Protein AF-A0AAD6L484-F1 (afdb_monomer)

Mean predicted aligned error: 19.05 Å

InterPro domains:
  IPR018501 DDT domain [PS50827] (57-85)

Structure (mmCIF, N/CA/C/O backbone):
data_AF-A0AAD6L484-F1
#
_entry.id   AF-A0AAD6L484-F1
#
loop_
_atom_site.group_PDB
_atom_site.id
_atom_site.type_symbol
_atom_site.label_atom_id
_atom_site.label_alt_id
_atom_site.label_comp_id
_atom_site.label_asym_id
_atom_site.label_entity_id
_atom_site.label_seq_id
_atom_site.pdbx_PDB_ins_code
_atom_site.Cartn_x
_atom_site.Cartn_y
_atom_site.Cartn_z
_atom_site.occupancy
_atom_site.B_iso_or_equiv
_atom_site.auth_seq_id
_atom_site.auth_comp_id
_atom_site.auth_asym_id
_atom_site.auth_atom_id
_atom_site.pdbx_PDB_model_num
ATOM 1 N N . MET A 1 1 ? -28.057 18.382 57.419 1.00 41.62 1 MET A N 1
ATOM 2 C CA . MET A 1 1 ? -26.591 18.233 57.338 1.00 41.62 1 MET A CA 1
ATOM 3 C C . MET A 1 1 ? -26.170 18.608 55.929 1.00 41.62 1 MET A C 1
ATOM 5 O O . MET A 1 1 ? -26.779 18.101 54.995 1.00 41.62 1 MET A O 1
ATOM 9 N N . ALA A 1 2 ? -25.229 19.549 55.801 1.00 41.19 2 ALA A N 1
ATOM 10 C CA . ALA A 1 2 ? -24.506 19.860 54.562 1.00 41.19 2 ALA A CA 1
ATOM 11 C C . ALA A 1 2 ? -23.963 18.549 53.946 1.00 41.19 2 ALA A C 1
ATOM 13 O O . ALA A 1 2 ? -23.616 17.643 54.696 1.00 41.19 2 ALA A O 1
ATOM 14 N N . GLY A 1 3 ? -24.066 18.296 52.640 1.00 38.66 3 GLY A N 1
ATOM 15 C CA . GLY A 1 3 ? -23.292 18.948 51.587 1.00 38.66 3 GLY A CA 1
ATOM 16 C C . GLY A 1 3 ? -21.933 18.252 51.481 1.00 38.66 3 GLY A C 1
ATOM 17 O O . GLY A 1 3 ? -21.131 18.441 52.378 1.00 38.66 3 GLY A O 1
ATOM 18 N N . ASP A 1 4 ? -21.699 17.433 50.453 1.00 42.62 4 ASP A N 1
ATOM 19 C CA . ASP A 1 4 ? -20.606 17.674 49.502 1.00 42.62 4 ASP A CA 1
ATOM 20 C C . ASP A 1 4 ? -20.663 16.686 48.328 1.00 42.62 4 ASP A C 1
ATOM 22 O O . ASP A 1 4 ? -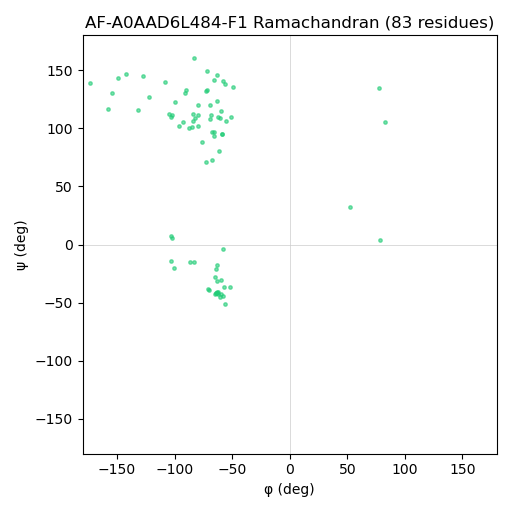20.969 15.504 48.486 1.00 42.62 4 ASP A O 1
ATOM 26 N N . SER A 1 5 ? -20.397 17.213 47.140 1.00 53.81 5 SER A N 1
ATOM 27 C CA . SER A 1 5 ? -20.359 16.490 45.874 1.00 53.81 5 SER A CA 1
ATOM 28 C C . SER A 1 5 ? -18.930 16.006 45.635 1.00 53.81 5 SER A C 1
ATOM 30 O O . SER A 1 5 ? -17.987 16.792 45.742 1.00 53.81 5 SER A O 1
ATOM 32 N N . CYS A 1 6 ? -18.742 14.727 45.309 1.00 52.22 6 CYS A N 1
ATOM 33 C CA . CYS A 1 6 ? -17.422 14.189 44.990 1.00 52.22 6 CYS A CA 1
ATOM 34 C C . CYS A 1 6 ? -16.931 14.761 43.651 1.00 52.22 6 CYS A C 1
ATOM 36 O O . CYS A 1 6 ? -17.430 14.407 42.584 1.00 52.22 6 CYS A O 1
ATOM 38 N N . LYS A 1 7 ? -15.938 15.649 43.723 1.00 49.28 7 LYS A N 1
ATOM 39 C CA . LYS A 1 7 ? -15.136 16.110 42.587 1.00 49.28 7 LYS A CA 1
ATOM 40 C C . LYS A 1 7 ? -14.182 14.986 42.170 1.00 49.28 7 LYS A C 1
A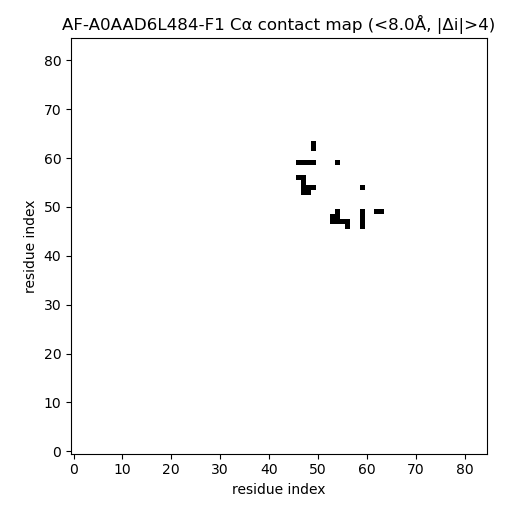TOM 42 O O . LYS A 1 7 ? -13.514 14.412 43.026 1.00 49.28 7 LYS A O 1
ATOM 47 N N . VAL A 1 8 ? -14.112 14.687 40.875 1.00 49.84 8 VAL A N 1
ATOM 48 C CA . VAL A 1 8 ? -13.020 13.903 40.280 1.00 49.84 8 VAL A CA 1
ATOM 49 C C . VAL A 1 8 ? -12.104 14.888 39.568 1.00 49.84 8 VAL A C 1
ATOM 51 O O . VAL A 1 8 ? -12.488 15.502 38.575 1.00 49.84 8 VAL A O 1
ATOM 54 N N . ASP A 1 9 ? -10.917 15.064 40.134 1.00 46.75 9 ASP A N 1
ATOM 55 C CA . ASP A 1 9 ? -9.813 15.819 39.554 1.00 46.75 9 ASP A CA 1
ATOM 56 C C . ASP A 1 9 ? -8.996 14.966 38.563 1.00 46.75 9 ASP A C 1
ATOM 58 O O . ASP A 1 9 ? -8.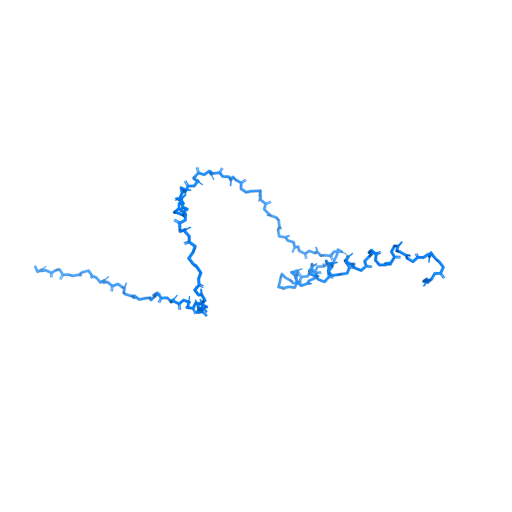939 13.742 38.698 1.00 46.75 9 ASP A O 1
ATOM 62 N N . LYS A 1 10 ? -8.242 15.681 37.703 1.00 47.88 10 LYS A N 1
ATOM 63 C CA . LYS A 1 10 ? -6.954 15.310 37.062 1.00 47.88 10 LYS A CA 1
ATOM 64 C C . LYS A 1 10 ? -7.004 14.338 35.859 1.00 47.88 10 LYS A C 1
ATOM 66 O O . LYS A 1 10 ? -7.661 13.315 35.904 1.00 47.88 10 LYS A O 1
ATOM 71 N N . ASP A 1 11 ? -6.300 14.548 34.741 1.00 45.09 11 ASP A N 1
ATOM 72 C CA . ASP A 1 11 ? -5.142 15.401 34.449 1.00 45.09 11 ASP A CA 1
ATOM 73 C C . ASP A 1 11 ? -5.124 15.897 32.991 1.00 45.09 11 ASP A C 1
ATOM 75 O O . ASP A 1 11 ? -5.417 15.168 32.045 1.00 45.09 11 ASP A O 1
ATOM 79 N N . HIS A 1 12 ? -4.678 17.142 32.840 1.00 48.44 12 HIS A N 1
ATOM 80 C CA . HIS A 1 12 ? -4.269 17.787 31.599 1.00 48.44 12 HIS A CA 1
ATOM 81 C C . HIS A 1 12 ? -2.818 17.386 31.296 1.00 48.44 12 HIS A C 1
ATOM 83 O O . HIS A 1 12 ? -1.895 17.813 31.991 1.00 48.44 12 HIS A O 1
ATOM 89 N N . ALA A 1 13 ? -2.605 16.553 30.277 1.00 52.22 13 ALA A N 1
ATOM 90 C CA . ALA A 1 13 ? -1.266 16.259 29.782 1.00 52.22 13 ALA A CA 1
ATOM 91 C C . ALA A 1 13 ? -0.844 17.339 28.773 1.00 52.22 13 ALA A C 1
ATOM 93 O O . ALA A 1 13 ? -1.265 17.333 27.618 1.00 52.22 13 ALA A O 1
ATOM 94 N N . GLU A 1 14 ? -0.014 18.281 29.228 1.00 48.34 14 GLU A N 1
ATOM 95 C CA . GLU A 1 14 ? 0.654 19.258 28.368 1.00 48.34 14 GLU A CA 1
ATOM 96 C C . GLU A 1 14 ? 1.720 18.588 27.495 1.00 48.34 14 GLU A C 1
ATOM 98 O O . GLU A 1 14 ? 2.709 18.054 27.998 1.00 48.34 14 GLU A O 1
ATOM 103 N N . PHE A 1 15 ? 1.569 18.692 26.174 1.00 52.72 15 PHE A N 1
ATOM 104 C CA . PHE A 1 15 ? 2.646 18.418 25.227 1.00 52.72 15 PHE A CA 1
ATOM 105 C C . PHE A 1 15 ? 3.338 19.734 24.848 1.00 52.72 15 PHE A C 1
ATOM 107 O O . PHE A 1 15 ? 2.826 20.530 24.063 1.00 52.72 15 PHE A O 1
ATOM 114 N N . GLN A 1 16 ? 4.504 19.981 25.444 1.00 49.16 16 GLN A N 1
ATOM 115 C CA . GLN A 1 16 ? 5.269 21.215 25.269 1.00 49.16 16 GLN A CA 1
ATOM 116 C C . GLN A 1 16 ? 6.205 21.115 24.051 1.00 49.16 16 GLN A C 1
ATOM 118 O O . GLN A 1 16 ? 7.306 20.570 24.147 1.00 49.16 16 GLN A O 1
ATOM 123 N N . ILE A 1 17 ? 5.811 21.690 22.906 1.00 53.41 17 ILE A N 1
ATOM 124 C CA . ILE A 1 17 ? 6.740 21.939 21.790 1.00 53.41 17 ILE A CA 1
ATOM 125 C C . ILE A 1 17 ? 7.465 23.263 22.037 1.00 53.41 17 ILE A C 1
ATOM 127 O O . ILE A 1 17 ? 6.917 24.352 21.872 1.00 53.41 17 ILE A O 1
ATOM 131 N N . LYS A 1 18 ? 8.742 23.169 22.410 1.00 48.56 18 LYS A N 1
ATOM 132 C CA . LYS A 1 18 ? 9.635 24.316 22.574 1.00 48.56 18 LYS A CA 1
ATOM 133 C C . LYS A 1 18 ? 10.388 24.565 21.266 1.00 48.56 18 LYS A C 1
ATOM 135 O O . LYS A 1 18 ? 11.351 23.867 20.969 1.00 48.56 18 LYS A O 1
ATOM 140 N N . SER A 1 19 ? 10.021 25.606 20.520 1.00 53.75 19 SER A N 1
ATOM 141 C CA . SER A 1 19 ? 10.904 26.184 19.497 1.00 53.75 19 SER A CA 1
ATOM 142 C C . SER A 1 19 ? 10.958 27.701 19.643 1.00 53.75 19 SER A C 1
ATOM 144 O O . SER A 1 19 ? 9.954 28.395 19.503 1.00 53.75 19 SER A O 1
ATOM 146 N N . LYS A 1 20 ? 12.149 28.204 19.966 1.00 53.03 20 LYS A N 1
ATOM 147 C CA . LYS A 1 20 ? 12.455 29.610 20.223 1.00 53.03 20 LYS A CA 1
ATOM 148 C C . LYS A 1 20 ? 13.146 30.197 18.989 1.00 53.03 20 LYS A C 1
ATOM 150 O O . LYS A 1 20 ? 14.300 29.860 18.768 1.00 53.03 20 LYS A O 1
ATOM 155 N N . THR A 1 21 ? 12.494 31.105 18.262 1.00 37.69 21 THR A N 1
ATOM 156 C CA . THR A 1 21 ? 13.144 32.140 17.429 1.00 37.69 21 THR A CA 1
ATOM 157 C C . THR A 1 21 ? 12.209 33.343 17.264 1.00 37.69 21 THR A C 1
ATOM 159 O O . THR A 1 21 ? 11.022 33.202 16.981 1.00 37.69 21 THR A O 1
ATOM 162 N N . ALA A 1 22 ? 12.748 34.538 17.512 1.00 50.75 22 ALA A N 1
ATOM 163 C CA . ALA A 1 22 ? 12.034 35.808 17.493 1.00 50.75 22 ALA A CA 1
ATOM 164 C C . ALA A 1 22 ? 11.847 36.317 16.054 1.00 50.75 22 ALA A C 1
ATOM 166 O O . ALA A 1 22 ? 12.821 36.566 15.350 1.00 50.75 22 ALA A O 1
ATOM 167 N N . SER A 1 23 ? 10.597 36.486 15.630 1.00 53.50 23 SER A N 1
ATOM 168 C CA . SER A 1 23 ? 10.210 37.284 14.465 1.00 53.50 23 SER A CA 1
ATOM 169 C C . SER A 1 23 ? 8.746 37.679 14.653 1.00 53.50 23 SER A C 1
ATOM 171 O O . SER A 1 23 ? 7.883 36.811 14.792 1.00 53.50 23 SER A O 1
ATOM 173 N N . GLU A 1 24 ? 8.484 38.983 14.761 1.00 58.38 24 GLU A N 1
ATOM 174 C CA . GLU A 1 24 ? 7.160 39.565 14.993 1.00 58.38 24 GLU A CA 1
ATOM 175 C C . GLU A 1 24 ? 6.182 39.163 13.883 1.00 58.38 24 GLU A C 1
ATOM 177 O O . GLU A 1 24 ? 6.081 39.796 12.832 1.00 58.38 24 GLU A O 1
ATOM 182 N N . ARG A 1 25 ? 5.409 38.103 14.119 1.00 60.62 25 ARG A N 1
ATOM 183 C CA . ARG A 1 25 ? 4.224 37.812 13.317 1.00 60.62 25 ARG A CA 1
ATOM 184 C C . ARG A 1 25 ? 3.091 38.645 13.895 1.00 60.62 25 ARG A C 1
ATOM 186 O O . ARG A 1 25 ? 2.656 38.386 15.015 1.00 60.62 25 ARG A O 1
ATOM 193 N N . ARG A 1 26 ? 2.605 39.645 13.146 1.00 62.22 26 ARG A N 1
ATOM 194 C CA . ARG A 1 26 ? 1.308 40.275 13.439 1.00 62.22 26 ARG A CA 1
ATOM 195 C C . ARG A 1 26 ? 0.292 39.147 13.562 1.00 62.22 26 ARG A C 1
ATOM 197 O O . ARG A 1 26 ? -0.010 38.483 12.573 1.00 62.22 26 ARG A O 1
ATOM 204 N N . ALA A 1 27 ? -0.172 38.903 14.782 1.00 62.66 27 ALA A N 1
ATOM 205 C CA . ALA A 1 27 ? -1.164 37.887 15.062 1.00 62.66 27 ALA A CA 1
ATOM 206 C C . ALA A 1 27 ? -2.471 38.318 14.390 1.00 62.66 27 ALA A C 1
ATOM 208 O O . ALA A 1 27 ? -3.251 39.090 14.947 1.00 62.66 27 ALA A O 1
ATOM 209 N N . MET A 1 28 ? -2.699 37.854 13.161 1.00 64.62 28 MET A N 1
ATOM 210 C CA . MET A 1 28 ? -4.046 37.821 12.620 1.00 64.62 28 MET A CA 1
ATOM 211 C C . MET A 1 28 ? -4.825 36.907 13.558 1.00 64.62 28 MET A C 1
ATOM 213 O O . MET A 1 28 ? -4.547 35.710 13.625 1.00 64.62 28 MET A O 1
ATOM 217 N N . LYS A 1 29 ? -5.733 37.486 14.354 1.00 65.31 29 LYS A N 1
ATOM 218 C CA . LYS A 1 29 ? -6.720 36.718 15.111 1.00 65.31 29 LYS A CA 1
ATOM 219 C C . LYS A 1 29 ? -7.514 35.922 14.084 1.00 65.31 29 LYS A C 1
ATOM 221 O O . LYS A 1 29 ? -8.436 36.452 13.469 1.00 65.31 29 LYS A O 1
ATOM 226 N N . LEU A 1 30 ? -7.108 34.676 13.873 1.00 68.44 30 LEU A N 1
ATOM 227 C CA . LEU A 1 30 ? -7.859 33.700 13.112 1.00 68.44 30 LEU A CA 1
ATOM 228 C C . LEU A 1 30 ? -9.109 33.455 13.948 1.00 68.44 30 LEU A C 1
ATOM 230 O O . LEU A 1 30 ? -9.067 32.799 14.986 1.00 68.44 30 LEU A O 1
ATOM 234 N N . GLN A 1 31 ? -10.188 34.148 13.594 1.00 66.12 31 GLN A N 1
ATOM 235 C CA . GLN A 1 31 ? -11.474 33.904 14.213 1.00 66.12 31 GLN A CA 1
ATOM 236 C C . GLN A 1 31 ? -11.884 32.512 13.750 1.00 66.12 31 GLN A C 1
ATOM 238 O O . GLN A 1 31 ? -12.374 32.361 12.633 1.00 66.12 31 GLN A O 1
ATOM 243 N N . ASN A 1 32 ? -11.627 31.505 14.589 1.00 66.06 32 ASN A N 1
ATOM 244 C CA . ASN A 1 32 ? -12.262 30.197 14.496 1.00 66.06 32 ASN A CA 1
ATOM 245 C C . ASN A 1 32 ? -13.761 30.426 14.695 1.00 66.06 32 ASN A C 1
ATOM 247 O O . ASN A 1 32 ? -14.292 30.297 15.793 1.00 66.06 32 ASN A O 1
ATOM 251 N N . LYS A 1 33 ? -14.438 30.863 13.635 1.00 68.56 33 LYS A N 1
ATOM 252 C CA . LYS A 1 33 ? -15.863 30.630 13.508 1.00 68.56 33 LYS A CA 1
ATOM 253 C C . LYS A 1 33 ? -15.970 29.130 13.310 1.00 68.56 33 LYS A C 1
ATOM 255 O O . LYS A 1 33 ? -15.473 28.627 12.306 1.00 68.56 33 LYS A O 1
ATOM 260 N N . GLU A 1 34 ? -16.521 28.429 14.292 1.00 70.62 34 GLU A N 1
ATOM 261 C CA . GLU A 1 34 ? -16.964 27.054 14.099 1.00 70.62 34 GLU A CA 1
ATOM 262 C C . GLU A 1 34 ? -17.928 27.075 12.915 1.00 70.62 34 GLU A C 1
ATOM 264 O O . GLU A 1 34 ? -19.013 27.654 12.967 1.00 70.62 34 GLU A O 1
ATOM 269 N N . ILE A 1 35 ? -17.447 26.568 11.784 1.00 70.50 35 ILE A N 1
ATOM 270 C CA . ILE A 1 35 ? -18.262 26.330 10.608 1.00 70.50 35 ILE A CA 1
ATOM 271 C C . ILE A 1 35 ? -19.045 25.067 10.958 1.00 70.50 35 ILE A C 1
ATOM 273 O O . ILE A 1 35 ? -18.571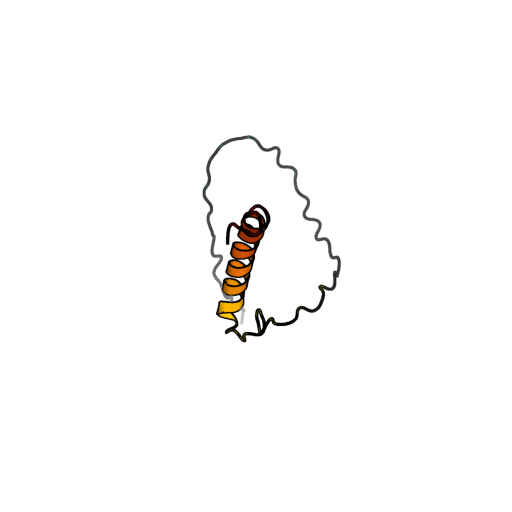 23.959 10.727 1.00 70.50 35 ILE A O 1
ATOM 277 N N . ASP A 1 36 ? -20.203 25.252 11.594 1.00 69.38 36 ASP A N 1
ATOM 278 C CA . ASP A 1 36 ? -21.198 24.201 11.814 1.00 69.38 36 ASP A CA 1
ATOM 279 C C . ASP A 1 36 ? -21.877 23.900 10.475 1.00 69.38 36 ASP A C 1
ATOM 281 O O . ASP A 1 36 ? -22.983 24.343 10.170 1.00 69.38 36 ASP A O 1
ATOM 285 N N . VAL A 1 37 ? -21.121 23.265 9.586 1.00 75.12 37 VAL A N 1
ATOM 286 C CA . VAL A 1 37 ? -21.665 22.682 8.369 1.00 75.12 37 VAL A CA 1
ATOM 287 C C . VAL A 1 37 ? -21.694 21.192 8.629 1.00 75.12 37 VAL A C 1
ATOM 289 O O . VAL A 1 37 ? -20.643 20.559 8.738 1.00 75.12 37 VAL A O 1
ATOM 292 N N . ASP A 1 38 ? -22.906 20.650 8.719 1.00 77.06 38 ASP A N 1
ATOM 293 C CA . ASP A 1 38 ? -23.171 19.213 8.730 1.00 77.06 38 ASP A CA 1
ATOM 294 C C . ASP A 1 38 ? -22.811 18.628 7.352 1.00 77.06 38 ASP A C 1
ATOM 296 O O . ASP A 1 38 ? -23.657 18.372 6.492 1.00 77.06 38 ASP A O 1
ATOM 300 N N . ILE A 1 39 ? -21.507 18.528 7.082 1.00 81.19 39 ILE A N 1
ATOM 301 C CA . ILE A 1 39 ? -20.979 17.852 5.903 1.00 81.19 39 ILE A CA 1
ATOM 302 C C . ILE A 1 39 ? -21.018 16.369 6.225 1.00 81.19 39 ILE A C 1
ATOM 304 O O . ILE A 1 39 ? -20.142 15.846 6.916 1.00 81.19 39 ILE A O 1
ATOM 308 N N . GLN A 1 40 ? -22.018 15.677 5.689 1.00 84.31 40 GLN A N 1
ATOM 309 C CA . GLN A 1 40 ? -22.017 14.224 5.719 1.00 84.31 40 GLN A CA 1
ATOM 310 C C . GLN A 1 40 ? -20.803 13.722 4.936 1.00 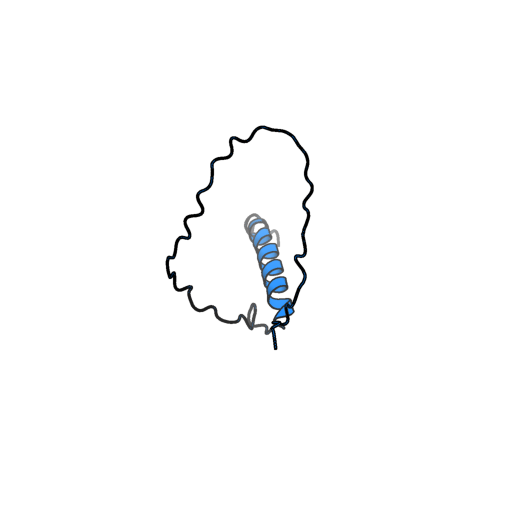84.31 40 GLN A C 1
ATOM 312 O O . GLN A 1 40 ? -20.725 13.856 3.712 1.00 84.31 40 GLN A O 1
ATOM 317 N N . LEU A 1 41 ? -19.828 13.169 5.658 1.00 83.81 41 LEU A N 1
ATOM 318 C CA . LEU A 1 41 ? -18.706 12.484 5.040 1.00 83.81 41 LEU A CA 1
ATOM 319 C C . LEU A 1 41 ? -19.229 11.231 4.326 1.00 83.81 41 LEU A C 1
ATOM 321 O O . LEU A 1 41 ? -20.116 10.550 4.852 1.00 83.81 41 LEU A O 1
ATOM 325 N N . PRO A 1 42 ? -18.690 10.895 3.143 1.00 86.94 42 PRO A N 1
ATOM 326 C CA . PRO A 1 42 ? -19.031 9.639 2.501 1.00 86.94 42 PRO A CA 1
ATOM 327 C C . PRO A 1 42 ? -18.692 8.474 3.436 1.00 86.94 42 PRO A C 1
ATOM 329 O O . PRO A 1 42 ? -17.665 8.479 4.118 1.00 86.94 42 PRO A O 1
ATOM 332 N N . GLN A 1 43 ? -19.559 7.463 3.454 1.00 88.62 43 GLN A N 1
ATOM 333 C CA . GLN A 1 43 ? -19.300 6.217 4.169 1.00 88.62 43 GLN A CA 1
ATOM 334 C C . GLN A 1 43 ? -18.026 5.571 3.609 1.00 88.62 43 GLN A C 1
ATOM 336 O O . GLN A 1 43 ? -17.972 5.180 2.442 1.00 88.62 43 GLN A O 1
ATOM 341 N N . GLY A 1 44 ? -16.990 5.477 4.441 1.00 84.81 44 GLY A N 1
ATOM 342 C CA . GLY A 1 44 ? -15.789 4.714 4.122 1.00 84.81 44 GLY A CA 1
ATOM 343 C C . GLY A 1 44 ? -16.069 3.212 4.171 1.00 84.81 44 GLY A C 1
ATOM 344 O O . GLY A 1 44 ? -16.904 2.753 4.945 1.00 84.81 44 GLY A O 1
ATOM 345 N N . THR A 1 45 ? -15.354 2.435 3.359 1.00 84.00 45 THR A N 1
ATOM 346 C CA . THR A 1 45 ? -15.365 0.965 3.431 1.00 84.00 45 THR A CA 1
ATOM 347 C C . THR A 1 45 ? -14.037 0.482 4.003 1.00 84.00 45 THR A C 1
ATOM 349 O O . THR A 1 45 ? -12.985 1.016 3.650 1.00 84.00 45 THR A O 1
ATOM 352 N N . CYS A 1 46 ? -14.066 -0.528 4.875 1.00 86.25 46 CYS A N 1
ATOM 353 C CA . CYS A 1 46 ? -12.846 -1.163 5.365 1.00 86.25 46 CYS A CA 1
ATOM 354 C C . CYS A 1 46 ? -12.096 -1.822 4.202 1.00 86.25 46 CYS A C 1
ATOM 356 O O . CYS A 1 46 ? -12.646 -2.674 3.506 1.00 86.25 46 CYS A O 1
ATOM 358 N N . LEU A 1 47 ? -10.835 -1.440 4.005 1.00 87.06 47 LEU A N 1
ATOM 359 C CA . LEU A 1 47 ? -9.978 -2.072 3.013 1.00 87.06 47 LEU A CA 1
ATOM 360 C C . LEU A 1 47 ? -9.447 -3.390 3.579 1.00 87.06 47 LEU A C 1
ATOM 362 O O . LEU A 1 47 ? -8.655 -3.383 4.518 1.00 87.06 47 LEU A O 1
ATOM 366 N N . THR A 1 48 ? -9.898 -4.509 3.019 1.00 86.44 48 THR A N 1
ATOM 367 C CA . THR A 1 48 ? -9.530 -5.856 3.485 1.00 86.44 48 THR A CA 1
ATOM 368 C C . THR A 1 48 ? -8.454 -6.515 2.624 1.00 86.44 48 THR A C 1
ATOM 370 O O . THR A 1 48 ? -7.758 -7.412 3.090 1.00 86.44 48 THR A O 1
ATOM 373 N N . ALA A 1 49 ? -8.268 -6.054 1.384 1.00 90.12 49 ALA A N 1
ATOM 374 C CA . ALA A 1 49 ? -7.302 -6.628 0.457 1.00 90.12 49 ALA A CA 1
ATOM 375 C C . ALA A 1 49 ? -6.596 -5.566 -0.394 1.00 90.12 49 ALA A C 1
ATOM 377 O O . ALA A 1 49 ? -7.192 -4.566 -0.794 1.00 90.12 49 ALA A O 1
ATOM 378 N N . VAL A 1 50 ? -5.330 -5.820 -0.723 1.00 88.88 50 VAL A N 1
ATOM 379 C CA . VAL A 1 50 ? -4.509 -5.013 -1.637 1.00 88.88 50 VAL A CA 1
ATOM 380 C C . VAL A 1 50 ? -4.041 -5.918 -2.772 1.00 88.88 50 VAL A C 1
ATOM 382 O O . VAL A 1 50 ? -3.507 -6.992 -2.524 1.00 88.88 50 VAL A O 1
ATOM 385 N N . ALA A 1 51 ? -4.270 -5.515 -4.027 1.00 87.56 51 ALA A N 1
ATOM 386 C CA . ALA A 1 51 ? -3.962 -6.327 -5.215 1.00 87.56 51 ALA A CA 1
ATOM 387 C C . ALA A 1 51 ? -4.556 -7.758 -5.177 1.00 87.56 51 ALA A C 1
ATOM 389 O O . ALA A 1 51 ? -3.969 -8.701 -5.700 1.00 87.56 51 ALA A O 1
ATOM 390 N N . GLY A 1 52 ? -5.723 -7.922 -4.541 1.00 90.31 52 GLY A N 1
ATOM 391 C CA . GLY A 1 52 ? -6.379 -9.224 -4.363 1.00 90.31 52 GLY A CA 1
ATOM 392 C C . GLY A 1 52 ? -5.793 -10.090 -3.243 1.00 90.31 52 GLY A C 1
ATOM 393 O O . GLY A 1 52 ? -6.246 -11.214 -3.057 1.00 90.31 52 GLY A O 1
ATOM 394 N N . ILE A 1 53 ? -4.817 -9.578 -2.490 1.00 90.62 5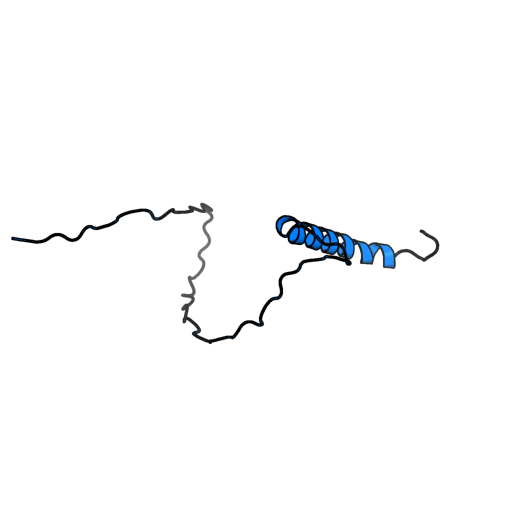3 ILE A N 1
ATOM 395 C CA . ILE A 1 53 ? -4.213 -10.255 -1.343 1.00 90.62 53 ILE A CA 1
ATOM 396 C C . ILE A 1 53 ? -4.830 -9.698 -0.066 1.00 90.62 53 ILE A C 1
ATOM 398 O O . ILE A 1 53 ? -4.774 -8.493 0.183 1.00 90.62 53 ILE A O 1
ATOM 402 N N . GLU A 1 54 ? -5.409 -10.579 0.741 1.00 95.19 54 GLU A N 1
ATOM 403 C CA . GLU A 1 54 ? -5.971 -10.231 2.042 1.00 95.19 54 GLU A CA 1
ATOM 404 C C . GLU A 1 54 ? -4.850 -9.942 3.044 1.00 95.19 54 GLU A C 1
ATOM 406 O O . GLU A 1 54 ? -3.865 -10.682 3.128 1.00 95.19 54 GLU A O 1
ATOM 411 N N . LEU A 1 55 ? -4.976 -8.834 3.776 1.00 90.56 55 LEU A N 1
ATOM 412 C CA . LEU A 1 55 ? -3.941 -8.355 4.687 1.00 90.56 55 LEU A CA 1
ATOM 413 C C . LEU A 1 55 ? -4.518 -8.112 6.083 1.00 90.56 55 LEU A C 1
ATOM 415 O O . LEU A 1 55 ? -5.643 -7.622 6.202 1.00 90.56 55 LEU A O 1
ATOM 419 N N . PRO A 1 56 ? -3.739 -8.372 7.149 1.00 92.25 56 PRO A N 1
ATOM 420 C CA . PRO A 1 56 ? -4.101 -7.918 8.483 1.00 92.25 56 PRO A CA 1
ATOM 421 C C . PRO A 1 56 ? -4.304 -6.391 8.491 1.00 92.25 56 PRO A C 1
ATOM 423 O O . PRO A 1 56 ? -3.490 -5.688 7.875 1.00 92.25 56 PRO A O 1
ATOM 426 N N . PRO A 1 57 ? -5.334 -5.855 9.174 1.00 89.31 57 PRO A N 1
ATOM 427 C CA . PRO A 1 57 ? -5.645 -4.422 9.180 1.00 89.31 57 PRO A CA 1
ATOM 428 C C . PRO A 1 57 ? -4.450 -3.528 9.540 1.00 89.31 57 PRO A C 1
ATOM 430 O O . PRO A 1 57 ? -4.268 -2.465 8.949 1.00 89.31 57 PRO A O 1
ATOM 433 N N . GLU A 1 58 ? -3.594 -3.983 10.456 1.00 92.44 58 GLU A N 1
ATOM 434 C CA . GLU A 1 58 ? -2.370 -3.301 10.883 1.00 92.44 58 GLU A CA 1
ATOM 435 C C . GLU A 1 58 ? -1.320 -3.139 9.769 1.00 92.44 58 GLU A C 1
ATOM 437 O O . GLU A 1 58 ? -0.472 -2.251 9.841 1.00 92.44 58 GLU A O 1
ATOM 442 N N . ASN A 1 59 ? -1.385 -3.959 8.717 1.00 92.00 59 ASN A N 1
ATOM 443 C CA . ASN A 1 59 ? -0.420 -3.974 7.617 1.00 92.00 59 ASN A CA 1
ATOM 444 C C . ASN A 1 59 ? -0.932 -3.293 6.344 1.00 92.00 59 ASN A C 1
ATOM 446 O O . ASN A 1 59 ? -0.129 -2.987 5.461 1.00 92.00 59 ASN A O 1
ATOM 450 N N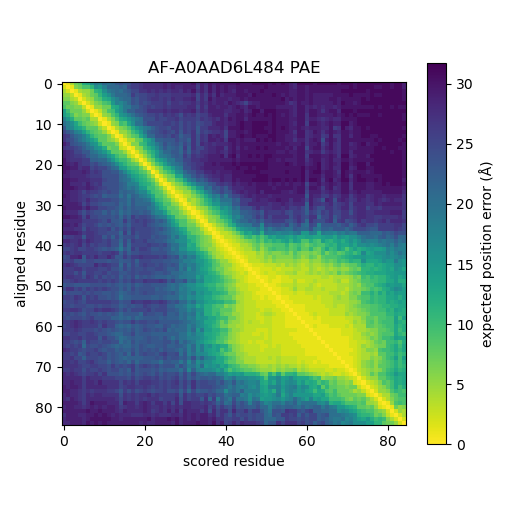 . VAL A 1 60 ? -2.239 -3.023 6.240 1.00 91.44 60 VAL A N 1
ATOM 451 C CA . VAL A 1 60 ? -2.848 -2.396 5.054 1.00 91.44 60 VAL A CA 1
ATOM 452 C C . VAL A 1 60 ? -2.202 -1.041 4.757 1.00 91.44 60 VAL A C 1
ATOM 454 O O . VAL A 1 60 ? -1.836 -0.770 3.615 1.00 91.44 60 VAL A O 1
ATOM 457 N N . GLY A 1 61 ? -1.978 -0.218 5.787 1.00 91.38 61 GLY A N 1
ATOM 458 C CA . GLY A 1 61 ? -1.305 1.076 5.636 1.00 91.38 61 GLY A CA 1
ATOM 459 C C . GLY A 1 61 ? 0.119 0.947 5.084 1.00 91.38 61 GLY A C 1
ATOM 460 O O . GLY A 1 61 ? 0.476 1.640 4.134 1.00 91.38 61 GLY A O 1
ATOM 461 N N . ASN A 1 62 ? 0.904 0.003 5.616 1.00 93.12 62 ASN A N 1
ATOM 462 C CA . ASN A 1 62 ? 2.277 -0.249 5.165 1.00 93.12 62 ASN A CA 1
ATOM 463 C C . ASN A 1 62 ? 2.319 -0.725 3.704 1.00 93.12 62 ASN A C 1
ATOM 465 O O . ASN A 1 62 ? 3.166 -0.282 2.930 1.00 93.12 62 ASN A O 1
ATOM 469 N N . ALA A 1 63 ? 1.389 -1.601 3.311 1.00 93.31 63 ALA A N 1
ATOM 470 C CA . ALA A 1 63 ? 1.285 -2.087 1.938 1.00 93.31 63 ALA A CA 1
ATOM 471 C C . ALA A 1 63 ? 0.939 -0.959 0.953 1.00 93.31 63 ALA A C 1
ATOM 473 O O . ALA A 1 63 ? 1.537 -0.871 -0.119 1.00 93.31 63 ALA A O 1
ATOM 474 N N . LEU A 1 64 ? 0.017 -0.067 1.329 1.00 92.69 64 LEU A N 1
ATOM 475 C CA . LEU A 1 64 ? -0.325 1.105 0.522 1.00 92.69 64 LEU A CA 1
ATOM 476 C C . LEU A 1 64 ? 0.853 2.075 0.392 1.00 92.69 64 LEU A C 1
ATOM 478 O O . LEU A 1 64 ? 1.132 2.545 -0.709 1.00 92.69 64 LEU A O 1
ATOM 482 N N . GLN A 1 65 ? 1.584 2.328 1.479 1.00 94.69 65 GLN A N 1
ATOM 483 C CA . GLN A 1 65 ? 2.766 3.188 1.445 1.00 94.69 65 GLN A CA 1
ATOM 484 C C . GLN A 1 65 ? 3.868 2.610 0.546 1.00 94.69 65 GLN A C 1
ATOM 486 O O . GLN A 1 65 ? 4.491 3.339 -0.226 1.00 94.69 65 GLN A O 1
ATOM 491 N N . PHE A 1 66 ? 4.096 1.295 0.606 1.00 91.88 66 PHE A N 1
ATOM 492 C CA . PHE A 1 66 ? 5.020 0.616 -0.300 1.00 91.88 66 PHE A CA 1
ATOM 493 C C . PHE A 1 66 ? 4.568 0.726 -1.763 1.00 91.88 66 PHE A C 1
ATOM 495 O O . PHE A 1 66 ? 5.388 0.996 -2.637 1.00 91.88 66 PHE A O 1
ATOM 502 N N . LEU A 1 67 ? 3.267 0.583 -2.036 1.00 90.38 67 LEU A N 1
ATOM 503 C CA . LEU A 1 67 ? 2.718 0.736 -3.383 1.00 90.38 67 LEU A CA 1
ATOM 504 C C . LEU A 1 67 ? 2.922 2.158 -3.927 1.00 90.38 67 LEU A C 1
ATOM 506 O O . LEU A 1 67 ? 3.320 2.317 -5.080 1.00 90.38 67 LEU A O 1
ATOM 510 N N . GLU A 1 68 ? 2.700 3.186 -3.108 1.00 91.12 68 GLU A N 1
ATOM 511 C CA . GLU A 1 68 ? 2.948 4.587 -3.473 1.00 91.12 68 GLU A CA 1
ATOM 512 C C . GLU A 1 68 ? 4.439 4.860 -3.726 1.00 91.12 68 GLU A C 1
ATOM 514 O O . GLU A 1 68 ? 4.813 5.510 -4.712 1.00 91.12 68 GLU A O 1
ATOM 519 N N . PHE A 1 69 ? 5.309 4.295 -2.884 1.00 90.44 69 PHE A N 1
ATOM 520 C CA . PHE A 1 69 ? 6.750 4.311 -3.108 1.00 90.44 69 PHE A CA 1
ATOM 521 C C . PHE A 1 69 ? 7.091 3.688 -4.468 1.00 90.44 69 PHE A C 1
ATOM 523 O O . PHE A 1 69 ? 7.733 4.340 -5.286 1.00 90.44 69 PHE A O 1
ATOM 530 N N . CYS A 1 70 ? 6.598 2.484 -4.767 1.00 88.62 70 CYS A N 1
ATOM 531 C CA . CYS A 1 70 ? 6.819 1.809 -6.047 1.00 88.62 70 CYS A CA 1
ATOM 532 C C . CYS A 1 70 ? 6.287 2.608 -7.244 1.00 88.62 70 CYS A C 1
ATOM 534 O O . CYS A 1 70 ? 6.976 2.723 -8.258 1.00 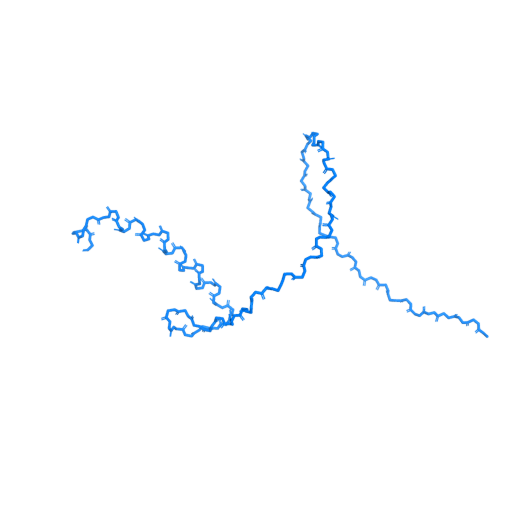88.62 70 CYS A O 1
ATOM 536 N N . ALA A 1 71 ? 5.099 3.205 -7.129 1.00 86.25 71 ALA A N 1
ATOM 537 C CA . ALA A 1 71 ? 4.511 4.030 -8.182 1.00 86.25 71 ALA A CA 1
ATOM 538 C C . ALA A 1 71 ? 5.398 5.237 -8.537 1.00 86.25 71 ALA A C 1
ATOM 540 O O . ALA A 1 71 ? 5.458 5.647 -9.698 1.00 86.25 71 ALA A O 1
ATOM 541 N N . SER A 1 72 ? 6.157 5.758 -7.569 1.00 84.06 72 SER A N 1
ATOM 542 C CA . SER A 1 72 ? 7.129 6.830 -7.806 1.00 84.06 72 SER A CA 1
ATOM 543 C C . SER A 1 72 ? 8.282 6.392 -8.723 1.00 84.06 72 SER A C 1
ATOM 545 O O . SER A 1 72 ? 8.802 7.213 -9.478 1.00 84.06 72 SER A O 1
ATOM 547 N N . PHE A 1 73 ? 8.633 5.099 -8.734 1.00 78.25 73 PHE A N 1
ATOM 548 C CA . PHE A 1 73 ? 9.631 4.524 -9.649 1.00 78.25 73 PHE A CA 1
ATOM 549 C C . PHE A 1 73 ? 9.049 4.083 -10.993 1.00 78.25 73 PHE A C 1
ATOM 551 O O . PHE A 1 73 ? 9.806 3.921 -11.946 1.00 78.25 73 PHE A O 1
ATOM 558 N N . GLY A 1 74 ? 7.726 3.949 -11.129 1.00 67.81 74 GLY A N 1
ATOM 559 C CA . GLY A 1 74 ? 7.095 3.626 -12.416 1.00 67.81 74 GLY A CA 1
ATOM 560 C C . GLY A 1 74 ? 7.446 4.640 -13.513 1.00 67.81 74 GLY A C 1
ATOM 561 O O . GLY A 1 74 ? 7.746 4.264 -14.641 1.00 67.81 74 GLY A O 1
ATOM 562 N N . LYS A 1 75 ? 7.554 5.925 -13.150 1.00 64.62 75 LYS A N 1
ATOM 563 C CA . LYS A 1 75 ? 7.993 6.999 -14.062 1.00 64.62 75 LYS A CA 1
ATOM 564 C C . LYS A 1 75 ? 9.428 6.828 -14.562 1.00 64.62 75 LYS A C 1
ATOM 566 O O . LYS A 1 75 ? 9.756 7.251 -15.667 1.00 64.62 75 LYS A O 1
ATOM 571 N N . VAL A 1 76 ? 10.287 6.225 -13.742 1.00 63.53 76 VAL A N 1
ATOM 572 C CA . VAL A 1 76 ? 11.678 5.945 -14.105 1.00 63.53 76 VAL A CA 1
ATOM 573 C C . VAL A 1 76 ? 11.717 4.826 -15.145 1.00 63.53 76 VAL A C 1
ATOM 575 O O . VAL A 1 76 ? 12.465 4.941 -16.106 1.00 63.53 76 VAL A O 1
ATOM 578 N N . LEU A 1 77 ? 10.850 3.815 -15.026 1.00 59.44 77 LEU A N 1
ATOM 579 C CA . LEU A 1 77 ? 10.744 2.705 -15.981 1.00 59.44 77 LEU A CA 1
ATOM 580 C C . LEU A 1 77 ? 10.160 3.125 -17.340 1.00 59.44 77 LEU A C 1
ATOM 582 O O . LEU A 1 77 ? 10.702 2.717 -18.361 1.00 59.44 77 LEU A O 1
ATOM 586 N N . ASP A 1 78 ? 9.157 4.009 -17.368 1.00 62.97 78 ASP A N 1
ATOM 587 C CA . ASP A 1 78 ? 8.598 4.577 -18.615 1.00 62.97 78 ASP A CA 1
ATOM 588 C C . ASP A 1 78 ? 9.609 5.418 -19.417 1.00 62.97 78 ASP A C 1
ATOM 590 O O . ASP A 1 78 ? 9.411 5.699 -20.599 1.00 62.97 78 ASP A O 1
ATOM 594 N N . SER A 1 79 ? 10.701 5.839 -18.775 1.00 64.38 79 SER A N 1
ATOM 595 C CA . SER A 1 79 ? 11.770 6.608 -19.415 1.00 64.38 79 SER A CA 1
ATOM 596 C C . SER A 1 79 ? 12.781 5.718 -20.147 1.00 64.38 79 SER A C 1
ATOM 598 O O . SER A 1 79 ? 13.577 6.231 -20.938 1.00 64.38 79 SER A O 1
ATOM 600 N N . TYR A 1 80 ? 12.791 4.406 -19.882 1.00 64.69 80 TYR A N 1
ATOM 601 C CA . TYR A 1 80 ? 13.703 3.479 -20.542 1.00 64.69 80 TYR A CA 1
ATOM 602 C C . TYR A 1 80 ? 13.067 2.918 -21.813 1.00 64.69 80 TYR A C 1
ATOM 604 O O . TYR A 1 80 ? 11.919 2.474 -21.798 1.00 64.69 80 TYR A O 1
ATOM 612 N N . PRO A 1 81 ? 13.804 2.897 -22.933 1.00 65.94 81 PRO A N 1
ATOM 613 C CA . PRO A 1 81 ? 13.324 2.231 -24.127 1.00 65.94 81 PRO A CA 1
ATOM 614 C C . PRO A 1 81 ? 13.155 0.731 -23.856 1.00 65.94 81 PRO A C 1
ATOM 616 O O . PRO A 1 81 ? 13.933 0.126 -23.117 1.00 65.94 81 PRO A O 1
ATOM 619 N N . SER A 1 82 ? 12.153 0.127 -24.493 1.00 66.62 82 SER A N 1
ATOM 620 C CA . SER A 1 82 ? 11.684 -1.253 -24.278 1.00 66.62 82 SER A CA 1
ATOM 621 C C . SER A 1 82 ? 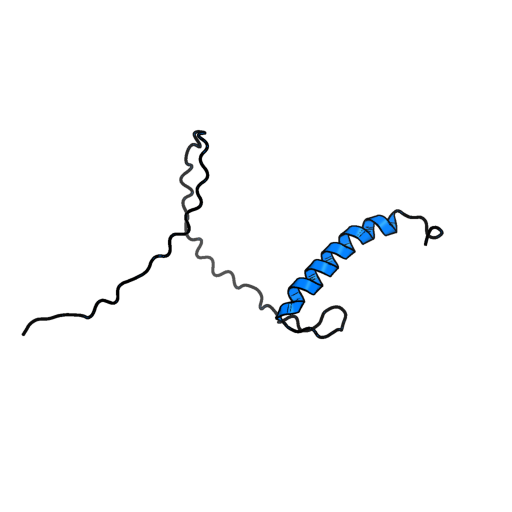12.726 -2.366 -24.479 1.00 66.62 82 SER A C 1
ATOM 623 O O . SER A 1 82 ? 12.415 -3.529 -24.256 1.00 66.62 82 SER A O 1
ATOM 625 N N . TYR A 1 83 ? 13.948 -2.030 -24.897 1.00 64.06 83 TYR A N 1
ATOM 626 C CA . TYR A 1 83 ? 15.088 -2.936 -25.055 1.00 64.06 83 TYR A CA 1
ATOM 627 C C . TYR A 1 83 ? 16.125 -2.847 -23.915 1.00 64.06 83 TYR A C 1
ATOM 629 O O . TYR A 1 83 ? 17.192 -3.448 -24.019 1.00 64.06 83 TYR A O 1
ATOM 637 N N . CYS A 1 84 ? 15.860 -2.077 -22.853 1.00 55.91 84 CYS A N 1
ATOM 638 C CA . CYS A 1 84 ? 16.739 -1.945 -21.681 1.00 55.91 84 CYS A CA 1
ATOM 639 C C . CYS A 1 84 ? 16.274 -2.737 -20.440 1.00 55.91 84 CYS A C 1
ATOM 641 O O . CYS A 1 84 ? 16.893 -2.593 -19.385 1.00 55.91 84 CYS A O 1
ATOM 643 N N . LEU A 1 85 ? 15.235 -3.571 -20.561 1.00 54.84 85 LEU A N 1
ATOM 644 C CA . LEU A 1 85 ? 14.781 -4.529 -19.543 1.00 54.84 85 LEU A CA 1
ATOM 645 C C . LEU A 1 85 ? 14.827 -5.957 -20.090 1.00 54.84 85 LEU A C 1
ATOM 647 O O . LEU A 1 85 ? 14.450 -6.136 -21.269 1.00 54.84 85 LEU A O 1
#

Sequence (85 aa):
MAGDSCKVDKDHAEFQIKSKTASERRAMKLQNKEIDVDIQLPQGTCLTAVAGIELPPENVGNALQFLEFCASFGKVLDSYPSYCL

Radius of gyration: 26.4 Å; Cα contacts (8 Å, |Δi|>4): 15; chains: 1; bounding box: 43×50×82 Å

pLDDT: mean 70.37, std 17.37, range [37.69, 95.19]

Foldseek 3Di:
DDDDDDDDDDDDDDDDDDDDDDDDDPPPPPPPPPPPDPPPDPDDDQDQDDPNHGDDSVCPVVVVVVVVVVVVCVVVVVPDPPVPD

Organism: NCBI:txid889485

Secondary structure (DSSP, 8-state):
------------------------------------------------EETTEE--HHHHHHHHHHHHHHHHHHHHHTTS-TT--

Solvent-accessible surface area (backbone atoms only — not comparable to full-atom values): 6258 Å² total; per-residue (Å²): 129,85,86,85,80,88,79,86,80,88,82,86,84,82,82,84,83,87,79,91,79,94,71,92,69,82,78,74,80,77,77,81,66,82,76,87,63,92,71,81,73,79,86,81,76,88,77,53,56,58,98,86,42,77,50,62,74,89,47,46,64,58,54,52,52,50,49,56,55,51,56,66,49,49,63,60,56,76,71,49,62,89,85,79,115